Protein AF-A0A6G3WXJ8-F1 (afdb_monomer_lite)

Sequence (136 aa):
KAQELMARHSIDEALLAARTHSRETPGACRIGVEPPYESARAILLDAVASANRCRAVWNDDLGFTTVVGFEPDLEAVELLFTSLLVQGTAAMTRAEAGQRAGGRKRTKTFRQAFWMGYAQRLGRRLADGAERATAA

Structure (mmCIF, N/CA/C/O backbone):
data_AF-A0A6G3WXJ8-F1
#
_entry.id   AF-A0A6G3WXJ8-F1
#
loop_
_atom_site.group_PDB
_atom_site.id
_atom_site.type_symbol
_atom_site.label_atom_id
_atom_site.label_alt_id
_atom_site.label_comp_id
_atom_site.label_asym_id
_atom_site.label_entity_id
_atom_site.label_seq_id
_atom_site.pdbx_PDB_ins_code
_atom_site.Cartn_x
_atom_site.Cartn_y
_atom_site.Cartn_z
_atom_site.occupancy
_atom_site.B_iso_or_equiv
_atom_site.auth_seq_id
_atom_site.auth_comp_id
_atom_site.auth_asym_id
_atom_site.auth_atom_id
_atom_site.pdbx_PDB_model_num
ATOM 1 N N . LYS A 1 1 ? 11.560 -3.674 10.674 1.00 55.25 1 LYS A N 1
ATOM 2 C CA . LYS A 1 1 ? 11.824 -2.805 11.840 1.00 55.25 1 LYS A CA 1
ATOM 3 C C . LYS A 1 1 ? 10.676 -1.826 12.081 1.00 55.25 1 LYS A C 1
ATOM 5 O O . LYS A 1 1 ? 9.999 -2.036 13.063 1.00 55.25 1 LYS A O 1
ATOM 10 N N . ALA A 1 2 ? 10.373 -0.861 11.197 1.00 64.06 2 ALA A N 1
ATOM 11 C CA . ALA A 1 2 ? 9.216 0.039 11.391 1.00 64.06 2 ALA A CA 1
ATOM 12 C C . ALA A 1 2 ? 7.880 -0.719 11.561 1.00 64.06 2 ALA A C 1
ATOM 14 O O . ALA A 1 2 ? 7.253 -0.579 12.596 1.00 64.06 2 ALA A O 1
ATOM 15 N N . GLN A 1 3 ? 7.534 -1.630 10.637 1.00 67.06 3 GLN A N 1
ATOM 16 C CA . GLN A 1 3 ? 6.330 -2.480 10.749 1.00 67.06 3 GLN A CA 1
ATOM 17 C C . GLN A 1 3 ? 6.232 -3.236 12.081 1.00 67.06 3 GLN A C 1
ATOM 19 O O . GLN A 1 3 ? 5.184 -3.311 12.698 1.00 67.06 3 GLN A O 1
ATOM 24 N N . GLU A 1 4 ? 7.344 -3.818 12.511 1.00 70.62 4 GLU A N 1
ATOM 25 C CA . GLU A 1 4 ? 7.430 -4.613 13.736 1.00 70.62 4 GLU A CA 1
ATOM 26 C C . GLU A 1 4 ? 7.252 -3.739 14.986 1.00 70.62 4 GLU A C 1
ATOM 28 O O . GLU A 1 4 ? 6.557 -4.126 15.918 1.00 70.62 4 GLU A O 1
ATOM 33 N N . LEU A 1 5 ? 7.834 -2.534 14.983 1.00 74.75 5 LEU A N 1
ATOM 34 C CA . LEU A 1 5 ? 7.663 -1.550 16.051 1.00 74.75 5 LEU A CA 1
ATOM 35 C C . LEU A 1 5 ? 6.219 -1.043 16.126 1.00 74.75 5 LEU A C 1
ATOM 37 O O . LEU A 1 5 ? 5.680 -0.920 17.218 1.00 74.75 5 LEU A O 1
ATOM 41 N N . MET A 1 6 ? 5.590 -0.790 14.979 1.00 72.81 6 MET A N 1
ATOM 42 C CA . MET A 1 6 ? 4.218 -0.277 14.897 1.00 72.81 6 MET A CA 1
ATOM 43 C C . MET A 1 6 ? 3.200 -1.337 15.311 1.00 72.81 6 MET A C 1
ATOM 45 O O . MET A 1 6 ? 2.300 -1.048 16.094 1.00 72.81 6 MET A O 1
ATOM 49 N N . ALA A 1 7 ? 3.409 -2.587 14.886 1.00 70.50 7 ALA A N 1
ATOM 50 C CA . ALA A 1 7 ? 2.610 -3.716 15.344 1.00 70.50 7 ALA A CA 1
ATOM 51 C C . ALA A 1 7 ? 2.685 -3.874 16.870 1.00 70.50 7 ALA A C 1
ATOM 53 O O . ALA A 1 7 ? 1.651 -4.035 17.511 1.00 70.50 7 ALA A O 1
ATOM 54 N N . ARG A 1 8 ? 3.886 -3.769 17.457 1.00 68.06 8 ARG A N 1
ATOM 55 C CA . ARG A 1 8 ? 4.076 -3.858 18.911 1.00 68.06 8 ARG A CA 1
ATOM 56 C C . ARG A 1 8 ? 3.420 -2.696 19.659 1.00 68.06 8 ARG A C 1
ATOM 58 O O . ARG A 1 8 ? 2.668 -2.946 20.590 1.00 68.06 8 ARG A O 1
ATOM 65 N N . HIS A 1 9 ? 3.640 -1.460 19.210 1.00 69.44 9 HIS A N 1
ATOM 66 C CA . HIS A 1 9 ? 3.035 -0.268 19.811 1.00 69.44 9 HIS A CA 1
ATOM 67 C C . HIS A 1 9 ? 1.507 -0.347 19.812 1.00 69.44 9 HIS A C 1
ATOM 69 O O . HIS A 1 9 ? 0.867 -0.091 20.823 1.00 69.44 9 HIS A O 1
ATOM 75 N N . SER A 1 10 ? 0.913 -0.768 18.696 1.00 70.31 10 SER A N 1
ATOM 76 C CA . SER A 1 10 ? -0.539 -0.870 18.616 1.00 70.31 10 SER A CA 1
ATOM 77 C C . SER A 1 10 ? -1.116 -2.009 19.479 1.00 70.31 10 SER A C 1
ATOM 79 O O . SER A 1 10 ? -2.205 -1.882 20.035 1.00 70.31 10 SER A O 1
ATOM 81 N N . ILE A 1 11 ? -0.377 -3.112 19.667 1.00 70.88 11 ILE A N 1
ATOM 82 C CA . ILE A 1 11 ? -0.756 -4.152 20.643 1.00 70.88 11 ILE A CA 1
ATOM 83 C C . ILE A 1 11 ? -0.708 -3.591 22.071 1.00 70.88 11 ILE A C 1
ATOM 85 O O . ILE A 1 11 ? -1.627 -3.845 22.851 1.00 70.88 11 ILE A O 1
ATOM 89 N N . ASP A 1 12 ? 0.329 -2.823 22.405 1.00 72.75 12 ASP A N 1
ATOM 90 C CA . ASP A 1 12 ? 0.473 -2.200 23.723 1.00 72.75 12 ASP A CA 1
ATOM 91 C C . ASP A 1 12 ? -0.687 -1.220 24.010 1.00 72.75 12 ASP A C 1
ATOM 93 O O . ASP A 1 12 ? -1.275 -1.277 25.093 1.00 72.75 12 ASP A O 1
ATOM 97 N N . GLU A 1 13 ? -1.093 -0.409 23.026 1.00 70.62 13 GLU A N 1
ATOM 98 C CA . GLU A 1 13 ? -2.272 0.474 23.108 1.00 70.62 13 GLU A CA 1
ATOM 99 C C . GLU A 1 13 ? -3.581 -0.315 23.288 1.00 70.62 13 GLU A C 1
ATOM 101 O O . GLU A 1 13 ? -4.374 -0.019 24.183 1.00 70.62 13 GLU A O 1
ATOM 106 N N . ALA A 1 14 ? -3.789 -1.393 22.523 1.00 64.25 14 ALA A N 1
ATOM 107 C CA . ALA A 1 14 ? -4.977 -2.241 22.670 1.00 64.25 14 ALA A CA 1
ATOM 108 C C . ALA A 1 14 ? -5.055 -2.908 24.059 1.00 64.25 14 ALA A C 1
ATOM 110 O O . ALA A 1 14 ? -6.133 -3.011 24.656 1.00 64.25 14 ALA A O 1
ATOM 111 N N . LEU A 1 15 ? -3.912 -3.336 24.608 1.00 71.12 15 LEU A N 1
ATOM 112 C CA . LEU A 1 15 ? -3.818 -3.875 25.968 1.00 71.12 15 LEU A CA 1
ATOM 113 C C . LEU A 1 15 ? -4.091 -2.805 27.033 1.00 71.12 15 LEU A C 1
ATOM 115 O O . LEU A 1 15 ? -4.642 -3.129 28.090 1.00 71.12 15 LEU A O 1
ATOM 119 N N . LEU A 1 16 ? -3.721 -1.550 26.777 1.00 72.00 16 LEU A N 1
ATOM 120 C CA . LEU A 1 16 ? -4.005 -0.422 27.659 1.00 72.00 16 LEU A CA 1
ATOM 121 C C . LEU A 1 16 ? -5.502 -0.072 27.645 1.00 72.00 16 LEU A C 1
ATOM 123 O O . LEU A 1 16 ? -6.110 0.016 28.716 1.00 72.00 16 LEU A O 1
ATOM 127 N N . ALA A 1 17 ? -6.114 0.024 26.462 1.00 65.50 17 ALA A N 1
ATOM 128 C CA . ALA A 1 17 ? -7.547 0.275 26.283 1.00 65.50 17 ALA A CA 1
ATOM 129 C C . ALA A 1 17 ? -8.419 -0.802 26.958 1.00 65.50 17 ALA A C 1
ATOM 131 O O . ALA A 1 17 ? -9.419 -0.493 27.615 1.00 65.50 17 ALA A O 1
ATOM 132 N N . ALA A 1 18 ? -7.996 -2.071 26.890 1.00 63.78 18 ALA A N 1
ATOM 133 C CA . ALA A 1 18 ? -8.667 -3.176 27.574 1.00 63.78 18 ALA A CA 1
ATOM 134 C C . ALA A 1 18 ? -8.649 -3.037 29.111 1.00 63.78 18 ALA A C 1
ATOM 136 O O . ALA A 1 18 ? -9.597 -3.455 29.778 1.00 63.78 18 ALA A O 1
ATOM 137 N N . ARG A 1 19 ? -7.604 -2.429 29.695 1.00 63.56 19 ARG A N 1
ATOM 138 C CA . ARG A 1 19 ? -7.520 -2.185 31.150 1.00 63.56 19 ARG A CA 1
ATOM 139 C C . ARG A 1 19 ? -8.372 -0.998 31.591 1.00 63.56 19 ARG A C 1
ATOM 141 O O . ARG A 1 19 ? -8.903 -1.020 32.699 1.00 63.56 19 ARG A O 1
ATOM 148 N N . THR A 1 20 ? -8.522 0.020 30.744 1.00 66.69 20 THR A N 1
ATOM 149 C CA . THR A 1 20 ? -9.242 1.259 31.081 1.00 66.69 20 THR A CA 1
ATOM 150 C C . THR A 1 20 ? -10.748 1.199 30.814 1.00 66.69 20 THR A C 1
ATOM 152 O O . THR A 1 20 ? -11.451 2.139 31.175 1.00 66.69 20 THR A O 1
ATOM 155 N N . HIS A 1 21 ? -11.270 0.107 30.234 1.00 55.34 21 HIS A N 1
ATOM 156 C CA . HIS A 1 21 ? -12.679 -0.017 29.813 1.00 55.34 21 HIS A CA 1
ATOM 157 C C . HIS A 1 21 ? -13.134 1.122 28.871 1.00 55.34 21 HIS A C 1
ATOM 159 O O . HIS A 1 21 ? -14.323 1.448 28.806 1.00 55.34 21 HIS A O 1
ATOM 165 N N . SER A 1 22 ? -12.203 1.725 28.123 1.00 59.81 22 SER A N 1
ATOM 166 C CA . SER A 1 22 ? -12.530 2.721 27.102 1.00 59.81 22 SER A CA 1
ATOM 167 C C . SER A 1 22 ? -13.235 2.033 25.929 1.00 59.81 22 SER A C 1
ATOM 169 O O . SER A 1 22 ? -12.685 1.124 25.307 1.00 59.81 22 SER A O 1
ATOM 171 N N . ARG A 1 23 ? -14.475 2.433 25.623 1.00 61.41 23 ARG A N 1
ATOM 172 C CA . ARG A 1 23 ? -15.170 2.014 24.395 1.00 61.41 23 ARG A CA 1
ATOM 173 C C . ARG A 1 23 ? -14.675 2.874 23.240 1.00 61.41 23 ARG A C 1
ATOM 175 O O . ARG A 1 23 ? -15.373 3.790 22.811 1.00 61.41 23 ARG A O 1
ATOM 182 N N . GLU A 1 24 ? -13.473 2.601 22.757 1.00 71.06 24 GLU A N 1
ATOM 183 C CA . GLU A 1 24 ? -13.014 3.228 21.523 1.00 71.06 24 GLU A CA 1
ATOM 184 C C . GLU A 1 24 ? -13.882 2.748 20.357 1.00 71.06 24 GLU A C 1
ATOM 186 O O . GLU A 1 24 ? -14.197 1.563 20.226 1.00 71.06 24 GLU A O 1
ATOM 191 N N . THR A 1 25 ? -14.320 3.690 19.528 1.00 84.06 25 THR A N 1
ATOM 192 C CA . THR A 1 25 ? -15.025 3.409 18.277 1.00 84.06 25 THR A CA 1
ATOM 193 C C . THR A 1 25 ? -14.060 3.597 17.114 1.00 84.06 25 THR A C 1
ATOM 195 O O . THR A 1 25 ? -13.323 4.582 17.121 1.00 84.06 25 THR A O 1
ATOM 198 N N . PRO A 1 26 ? -14.070 2.713 16.104 1.00 89.75 26 PRO A N 1
ATOM 199 C CA . PRO A 1 26 ? -13.201 2.862 14.945 1.00 89.75 26 PRO A CA 1
ATOM 200 C C . PRO A 1 26 ? -13.498 4.166 14.193 1.00 89.75 26 PRO A C 1
ATOM 202 O O . PRO A 1 26 ? -14.659 4.528 13.983 1.00 89.75 26 PRO A O 1
ATOM 205 N N . GLY A 1 27 ? -12.432 4.850 13.786 1.00 93.31 27 GLY A N 1
ATOM 206 C CA . GLY A 1 27 ? -12.459 6.025 12.927 1.00 93.31 27 GLY A CA 1
ATOM 207 C C . GLY A 1 27 ? -12.284 5.663 11.452 1.00 93.31 27 GLY A C 1
ATOM 208 O O . GLY A 1 27 ? -12.216 4.490 11.067 1.00 93.31 27 GLY A O 1
ATOM 209 N N . ALA A 1 28 ? -12.199 6.692 10.611 1.00 94.12 28 ALA A N 1
ATOM 210 C CA . ALA A 1 28 ? -11.867 6.535 9.203 1.00 94.12 28 ALA A CA 1
ATOM 211 C C . ALA A 1 28 ? -11.050 7.722 8.688 1.00 94.12 28 ALA A C 1
ATOM 213 O O . ALA A 1 28 ? -11.379 8.873 8.975 1.00 94.12 28 ALA A O 1
ATOM 214 N N . CYS A 1 29 ? -10.045 7.447 7.859 1.00 94.19 29 CYS A N 1
ATOM 215 C CA . CYS A 1 29 ? -9.292 8.465 7.132 1.00 94.19 29 CYS A CA 1
ATOM 216 C C . CYS A 1 29 ? -9.355 8.214 5.618 1.00 94.19 29 CYS A C 1
ATOM 218 O O . CYS A 1 29 ? -9.573 7.092 5.151 1.00 94.19 29 CYS A O 1
ATOM 220 N N . ARG A 1 30 ? -9.208 9.281 4.828 1.00 96.50 30 ARG A N 1
ATOM 221 C CA . ARG A 1 30 ? -9.114 9.196 3.366 1.00 96.50 30 ARG A CA 1
ATOM 222 C C . ARG A 1 30 ? -7.686 9.490 2.955 1.00 96.50 30 ARG A C 1
ATOM 224 O O . ARG A 1 30 ? -7.167 10.555 3.267 1.00 96.50 30 ARG A O 1
ATOM 231 N N . ILE A 1 31 ? -7.093 8.563 2.219 1.00 95.50 31 ILE A N 1
ATOM 232 C CA . ILE A 1 31 ? -5.729 8.677 1.717 1.00 95.50 31 ILE A CA 1
ATOM 233 C C . ILE A 1 31 ? -5.802 8.770 0.197 1.00 95.50 31 ILE A C 1
ATOM 235 O O . ILE A 1 31 ? -6.311 7.864 -0.468 1.00 95.50 31 ILE A O 1
ATOM 239 N N . GLY A 1 32 ? -5.307 9.880 -0.350 1.00 93.06 32 GLY A N 1
ATOM 240 C CA . GLY A 1 32 ? -5.228 10.080 -1.793 1.00 93.06 32 GLY A CA 1
ATOM 241 C C . GLY A 1 32 ? -4.291 9.063 -2.440 1.00 93.06 32 GLY A C 1
ATOM 242 O O . GLY A 1 32 ? -3.197 8.799 -1.937 1.00 93.06 32 GLY A O 1
ATOM 243 N N . VAL A 1 33 ? -4.708 8.498 -3.570 1.00 91.81 33 VAL A N 1
ATOM 244 C CA . VAL A 1 33 ? -3.861 7.625 -4.381 1.00 91.81 33 VAL A CA 1
ATOM 245 C C . VAL A 1 33 ? -3.748 8.248 -5.762 1.00 91.81 33 VAL A C 1
ATOM 247 O O . VAL A 1 33 ? -4.584 8.049 -6.635 1.00 91.81 33 VAL A O 1
ATOM 250 N N . GLU A 1 34 ? -2.702 9.048 -5.937 1.00 84.62 34 GLU A N 1
ATOM 251 C CA . GLU A 1 34 ? -2.569 9.882 -7.126 1.00 84.62 34 GLU A CA 1
ATOM 252 C C . GLU A 1 34 ? -2.153 9.084 -8.374 1.00 84.62 34 GLU A C 1
ATOM 254 O O . GLU A 1 34 ? -1.348 8.141 -8.264 1.00 84.62 34 GLU A O 1
ATOM 259 N N . PRO A 1 35 ? -2.595 9.509 -9.571 1.00 85.81 35 PRO A N 1
ATOM 260 C CA . PRO A 1 35 ? -2.039 9.038 -10.829 1.00 85.81 35 PRO A CA 1
ATOM 261 C C . PRO A 1 35 ? -0.560 9.434 -10.977 1.00 85.81 35 PRO A C 1
ATOM 263 O O . PRO A 1 35 ? -0.119 10.463 -10.464 1.00 85.81 35 PRO A O 1
ATOM 266 N N . PRO A 1 36 ? 0.234 8.682 -11.760 1.00 90.00 36 PRO A N 1
ATOM 267 C CA . PRO A 1 36 ? -0.100 7.410 -12.398 1.00 90.00 36 PRO A CA 1
ATOM 268 C C . PRO A 1 36 ? 0.034 6.205 -11.449 1.00 90.00 36 PRO A C 1
ATOM 270 O O . PRO A 1 36 ? 0.759 6.247 -10.454 1.00 90.00 36 PRO A O 1
ATOM 273 N N . TYR A 1 37 ? -0.550 5.078 -11.874 1.00 92.19 37 TYR A N 1
ATOM 274 C CA . TYR A 1 37 ? -0.477 3.761 -11.219 1.00 92.19 37 TYR A CA 1
ATOM 275 C C . TYR A 1 37 ? -1.325 3.640 -9.946 1.00 92.19 37 TYR A C 1
ATOM 277 O O . TYR A 1 37 ? -0.960 2.880 -9.042 1.00 92.19 37 TYR A O 1
ATOM 285 N N . GLU A 1 38 ? -2.461 4.343 -9.894 1.00 94.88 38 GLU A N 1
ATOM 286 C CA . GLU A 1 38 ? -3.337 4.328 -8.722 1.00 94.88 38 GLU A CA 1
ATOM 287 C C . GLU A 1 38 ? -3.747 2.916 -8.301 1.00 94.88 38 GLU A C 1
ATOM 289 O O . GLU A 1 38 ? -3.618 2.587 -7.129 1.00 94.88 38 GLU A O 1
ATOM 294 N N . SER A 1 39 ? -4.083 2.016 -9.233 1.00 94.19 39 SER A N 1
ATOM 295 C CA . SER A 1 39 ? -4.492 0.648 -8.875 1.00 94.19 39 SER A CA 1
ATOM 296 C C . SER A 1 39 ? -3.412 -0.109 -8.091 1.00 94.19 39 SER A C 1
ATOM 298 O O . SER A 1 39 ? -3.704 -0.780 -7.108 1.00 94.19 39 SER A O 1
ATOM 300 N N . ALA A 1 40 ? -2.140 0.011 -8.488 1.00 95.94 40 ALA A N 1
ATOM 301 C CA . ALA A 1 40 ? -1.047 -0.671 -7.795 1.00 95.94 40 ALA A CA 1
ATOM 302 C C . ALA A 1 40 ? -0.755 -0.044 -6.421 1.00 95.94 40 ALA A C 1
ATOM 304 O O . ALA A 1 40 ? -0.425 -0.753 -5.471 1.00 95.94 40 ALA A O 1
ATOM 305 N N . ARG A 1 41 ? -0.893 1.281 -6.306 1.00 96.56 41 ARG A N 1
ATOM 306 C CA . ARG A 1 41 ? -0.745 2.002 -5.037 1.00 96.56 41 ARG A CA 1
ATOM 307 C C . ARG A 1 41 ? -1.918 1.718 -4.086 1.00 96.56 41 ARG A C 1
ATOM 309 O O . ARG A 1 41 ? -1.681 1.538 -2.898 1.00 96.56 41 ARG A O 1
ATOM 316 N N . ALA A 1 42 ? -3.138 1.580 -4.600 1.00 96.75 42 ALA A N 1
ATOM 317 C CA . ALA A 1 42 ? -4.316 1.180 -3.836 1.00 96.75 42 ALA A CA 1
ATOM 318 C C . ALA A 1 42 ? -4.186 -0.259 -3.309 1.00 96.75 42 ALA A C 1
ATOM 320 O O . ALA A 1 42 ? -4.452 -0.493 -2.135 1.00 96.75 42 ALA A O 1
ATOM 321 N N . ILE A 1 43 ? -3.678 -1.196 -4.123 1.00 97.25 43 ILE A N 1
ATOM 322 C CA . ILE A 1 43 ? -3.352 -2.566 -3.676 1.00 97.25 43 ILE A CA 1
ATOM 323 C C . ILE A 1 43 ? -2.292 -2.548 -2.564 1.00 97.25 43 ILE A C 1
ATOM 325 O O . ILE A 1 43 ? -2.399 -3.289 -1.590 1.00 97.25 43 ILE A O 1
ATOM 329 N N . LEU A 1 44 ? -1.259 -1.706 -2.689 1.00 97.75 44 LEU A N 1
ATOM 330 C CA . LEU A 1 44 ? -0.260 -1.555 -1.630 1.00 97.75 44 LEU A CA 1
ATOM 331 C C . LEU A 1 44 ? -0.89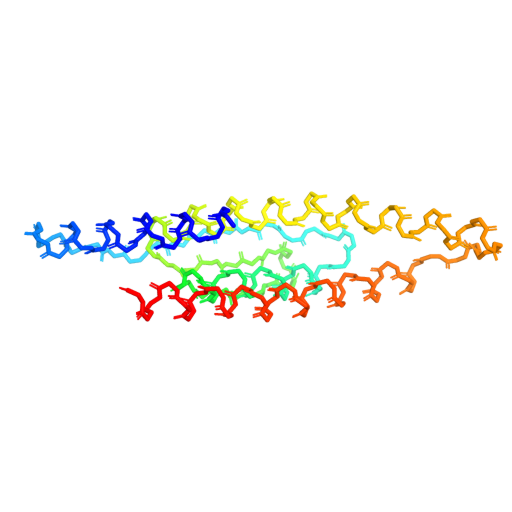3 -1.024 -0.335 1.00 97.75 44 LEU A C 1
ATOM 333 O O . LEU A 1 44 ? -0.591 -1.549 0.734 1.00 97.75 44 LEU A O 1
ATOM 337 N N . LEU A 1 45 ? -1.759 -0.012 -0.424 1.00 98.00 45 LEU A N 1
ATOM 338 C CA . LEU A 1 45 ? -2.451 0.545 0.736 1.00 98.00 45 LEU A CA 1
ATOM 339 C C . LEU A 1 45 ? -3.382 -0.479 1.395 1.00 98.00 45 LEU A C 1
ATOM 341 O O . LEU A 1 45 ? -3.378 -0.590 2.615 1.00 98.00 45 LEU A O 1
ATOM 345 N N . ASP A 1 46 ? -4.113 -1.275 0.613 1.00 97.69 46 ASP A N 1
ATOM 346 C CA . ASP A 1 46 ? -4.936 -2.369 1.139 1.00 97.69 46 ASP A CA 1
ATOM 347 C C . ASP A 1 46 ? -4.106 -3.407 1.905 1.00 97.69 46 ASP A C 1
ATOM 349 O O . ASP A 1 46 ? -4.465 -3.815 3.012 1.00 97.69 46 ASP A O 1
ATOM 353 N N . ALA A 1 47 ? -2.932 -3.762 1.378 1.00 97.56 47 ALA A N 1
ATOM 354 C CA . ALA A 1 47 ? -2.031 -4.680 2.060 1.00 97.56 47 ALA A CA 1
ATOM 355 C C . ALA A 1 47 ? -1.462 -4.094 3.367 1.00 97.56 47 ALA A C 1
ATOM 357 O O . ALA A 1 47 ? -1.344 -4.810 4.363 1.00 97.56 47 ALA A O 1
ATOM 358 N N . VAL A 1 48 ? -1.130 -2.796 3.386 1.00 97.88 48 VAL A N 1
ATOM 359 C CA . VAL A 1 48 ? -0.692 -2.087 4.603 1.00 97.88 48 VAL A CA 1
ATOM 360 C C . VAL A 1 48 ? -1.826 -2.021 5.625 1.00 97.88 48 VAL A C 1
ATOM 362 O O . VAL A 1 48 ? -1.597 -2.331 6.792 1.00 97.88 48 VAL A O 1
ATOM 365 N N . ALA A 1 49 ? -3.040 -1.670 5.196 1.00 97.75 49 ALA A N 1
ATOM 366 C CA . ALA A 1 49 ? -4.220 -1.612 6.051 1.00 97.75 49 ALA A CA 1
ATOM 367 C C . ALA A 1 49 ? -4.513 -2.975 6.683 1.00 97.75 49 ALA A C 1
ATOM 369 O O . ALA A 1 49 ? -4.594 -3.083 7.904 1.00 97.75 49 ALA A O 1
ATOM 370 N N . SER A 1 50 ? -4.567 -4.028 5.868 1.00 96.44 50 SER A N 1
ATOM 371 C CA . SER A 1 50 ? -4.823 -5.393 6.329 1.00 96.44 50 SER A CA 1
ATOM 372 C C . SER A 1 50 ? -3.777 -5.875 7.341 1.00 96.44 50 SER A C 1
ATOM 374 O O . SER A 1 50 ? -4.132 -6.470 8.358 1.00 96.44 50 SER A O 1
ATOM 376 N N . ALA A 1 51 ? -2.494 -5.570 7.115 1.00 95.94 51 ALA A N 1
ATOM 377 C CA . ALA A 1 51 ? -1.409 -5.933 8.030 1.00 95.94 51 ALA A CA 1
ATOM 378 C C . ALA A 1 51 ? -1.417 -5.149 9.356 1.00 95.94 51 ALA A C 1
ATOM 380 O O . ALA A 1 51 ? -0.740 -5.551 10.299 1.00 95.94 51 ALA A O 1
ATOM 381 N N . ASN A 1 52 ? -2.173 -4.051 9.432 1.00 94.88 52 ASN A N 1
ATOM 382 C CA . ASN A 1 52 ? -2.336 -3.222 10.625 1.00 94.88 52 ASN A CA 1
ATOM 383 C C . ASN A 1 52 ? -3.802 -3.217 11.101 1.00 94.88 52 ASN A C 1
ATOM 385 O O . ASN A 1 52 ? -4.271 -2.220 11.621 1.00 94.88 52 ASN A O 1
ATOM 389 N N . ARG A 1 53 ? -4.544 -4.322 10.899 1.00 93.94 53 ARG A N 1
ATOM 390 C CA . ARG A 1 53 ? -5.942 -4.527 11.357 1.00 93.94 53 ARG A CA 1
ATOM 391 C C . ARG A 1 53 ? -6.979 -3.507 10.861 1.00 93.94 53 ARG A C 1
ATOM 393 O O . ARG A 1 53 ? -8.121 -3.532 11.313 1.00 93.94 53 ARG A O 1
ATOM 400 N N . CYS A 1 54 ? -6.644 -2.700 9.866 1.00 97.00 54 CYS A N 1
ATOM 401 C CA . CYS A 1 54 ? -7.572 -1.801 9.193 1.00 97.00 54 CYS A CA 1
ATOM 402 C C . CYS A 1 54 ? -8.280 -2.492 8.014 1.00 97.00 54 CYS A C 1
ATOM 404 O O . CYS A 1 54 ? -7.965 -3.622 7.614 1.00 97.00 54 CYS A O 1
ATOM 406 N N . ARG A 1 55 ? -9.264 -1.801 7.434 1.00 97.69 55 ARG A N 1
ATOM 407 C CA . ARG A 1 55 ? -9.875 -2.139 6.139 1.00 97.69 55 ARG A CA 1
ATOM 408 C C . ARG A 1 55 ? -9.772 -0.954 5.199 1.00 97.69 55 ARG A C 1
ATOM 410 O O . ARG A 1 55 ? -10.087 0.162 5.594 1.00 97.69 55 ARG A O 1
ATOM 417 N N . ALA A 1 56 ? -9.351 -1.210 3.969 1.00 97.56 56 ALA A N 1
ATOM 418 C CA . ALA A 1 56 ? -9.219 -0.208 2.926 1.00 97.56 56 ALA A CA 1
ATOM 419 C C . ALA A 1 56 ? -10.266 -0.443 1.834 1.00 97.56 56 ALA A C 1
ATOM 421 O O . ALA A 1 56 ? -10.487 -1.571 1.403 1.00 97.56 56 ALA A O 1
ATOM 422 N N . VAL A 1 57 ? -10.895 0.630 1.362 1.00 96.88 57 VAL A N 1
ATOM 423 C CA . VAL A 1 57 ? -11.819 0.599 0.225 1.00 96.88 57 VAL A CA 1
ATOM 424 C C . VAL A 1 57 ? -11.368 1.640 -0.787 1.00 96.88 57 VAL A C 1
ATOM 426 O O . VAL A 1 57 ? -11.361 2.836 -0.489 1.00 96.88 57 VAL A O 1
ATOM 429 N N . TRP A 1 58 ? -10.971 1.178 -1.973 1.00 95.25 58 TRP A N 1
ATOM 430 C CA . TRP A 1 58 ? -10.558 2.042 -3.076 1.00 95.25 58 TRP A CA 1
ATOM 431 C C . TRP A 1 58 ? -11.777 2.657 -3.766 1.00 95.25 58 TRP A C 1
ATOM 433 O O . TRP A 1 58 ? -12.676 1.931 -4.192 1.00 95.25 58 TRP A O 1
ATOM 443 N N . ASN A 1 59 ? -11.792 3.983 -3.888 1.00 92.38 59 ASN A N 1
ATOM 444 C CA . ASN A 1 59 ? -12.747 4.711 -4.709 1.00 92.38 59 ASN A CA 1
ATOM 445 C C . ASN A 1 59 ? -12.002 5.322 -5.903 1.00 92.38 59 ASN A C 1
ATOM 447 O O . ASN A 1 59 ? -11.387 6.381 -5.785 1.00 92.38 59 ASN A O 1
ATOM 451 N N . ASP A 1 60 ? -12.057 4.606 -7.026 1.00 88.88 60 ASP A N 1
ATOM 452 C CA . ASP A 1 60 ? -11.458 4.973 -8.315 1.00 88.88 60 ASP A CA 1
ATOM 453 C C . ASP A 1 60 ? -11.903 6.365 -8.774 1.00 88.88 60 ASP A C 1
ATOM 455 O O . ASP A 1 60 ? -11.075 7.267 -8.908 1.00 88.88 60 ASP A O 1
ATOM 459 N N . ASP A 1 61 ? -13.218 6.566 -8.879 1.00 88.88 61 ASP A N 1
ATOM 460 C CA . ASP A 1 61 ? -13.819 7.793 -9.410 1.00 88.88 61 ASP A CA 1
ATOM 461 C C . ASP A 1 61 ? -13.411 9.053 -8.632 1.00 88.88 61 ASP A C 1
ATOM 463 O O . ASP A 1 61 ? -13.408 10.158 -9.177 1.00 88.88 61 ASP A O 1
ATOM 467 N N . LEU A 1 62 ? -13.079 8.898 -7.346 1.00 87.94 62 LEU A N 1
ATOM 468 C CA . LEU A 1 62 ? -12.695 9.995 -6.459 1.00 87.94 62 LEU A CA 1
ATOM 469 C C . LEU A 1 62 ? -11.190 10.054 -6.150 1.00 87.94 62 LEU A C 1
ATOM 471 O O . LEU A 1 62 ? -10.752 10.982 -5.467 1.00 87.94 62 LEU A O 1
ATOM 475 N N . GLY A 1 63 ? -10.392 9.097 -6.628 1.00 90.06 63 GLY A N 1
ATOM 476 C CA . GLY A 1 63 ? -8.934 9.106 -6.481 1.00 90.06 63 GLY A CA 1
ATOM 477 C C . GLY A 1 63 ? -8.416 8.906 -5.049 1.00 90.06 63 GLY A C 1
ATOM 478 O O . GLY A 1 63 ? -7.290 9.311 -4.741 1.00 90.06 63 GLY A O 1
ATOM 479 N N . PHE A 1 64 ? -9.202 8.302 -4.150 1.00 94.62 64 PHE A N 1
ATOM 480 C CA . PHE A 1 64 ? -8.770 8.029 -2.773 1.00 94.62 64 PHE A CA 1
ATOM 481 C C . PHE A 1 64 ? -9.206 6.655 -2.259 1.00 94.62 64 PHE A C 1
ATOM 483 O O . PHE A 1 64 ? -10.237 6.100 -2.636 1.00 94.62 64 PHE A O 1
ATOM 490 N N . THR A 1 65 ? -8.433 6.130 -1.314 1.00 97.12 65 THR A N 1
ATOM 491 C CA . THR A 1 65 ? -8.819 4.982 -0.495 1.00 97.12 65 THR A CA 1
ATOM 492 C C . THR A 1 65 ? -9.363 5.484 0.833 1.00 97.12 65 THR A C 1
ATOM 494 O O . THR A 1 65 ? -8.738 6.313 1.492 1.00 97.12 65 THR A O 1
ATOM 497 N N . THR A 1 66 ? -10.514 4.967 1.254 1.00 97.56 66 THR A N 1
ATOM 498 C CA . THR A 1 66 ? -10.984 5.134 2.637 1.00 97.56 66 THR A CA 1
ATOM 499 C C . THR A 1 66 ? -10.440 3.993 3.481 1.00 97.56 66 THR A C 1
ATOM 501 O O . THR A 1 66 ? -10.651 2.831 3.136 1.00 97.56 66 THR A O 1
ATOM 504 N N . VAL A 1 67 ? -9.746 4.320 4.567 1.00 98.19 67 VAL A N 1
ATOM 505 C CA . VAL A 1 67 ? -9.223 3.357 5.537 1.00 98.19 67 VAL A CA 1
ATOM 506 C C . VAL A 1 67 ? -10.026 3.482 6.823 1.00 98.19 67 VAL A C 1
ATOM 508 O O . VAL A 1 67 ? -10.223 4.586 7.319 1.00 98.19 67 VAL A O 1
ATOM 511 N N . VAL A 1 68 ? -10.497 2.355 7.344 1.00 97.38 68 VAL A N 1
ATOM 512 C CA . VAL A 1 68 ? -11.292 2.259 8.574 1.00 97.38 68 VAL A CA 1
ATOM 513 C C . VAL A 1 68 ? -10.541 1.391 9.579 1.00 97.38 68 VAL A C 1
ATOM 515 O O . VAL A 1 68 ? -10.079 0.303 9.222 1.00 97.38 68 VAL A O 1
ATOM 518 N N . GLY A 1 69 ? -10.431 1.859 10.821 1.00 95.50 69 GLY A N 1
ATOM 519 C CA . GLY A 1 69 ? -9.668 1.204 11.885 1.00 95.50 69 GLY A CA 1
ATOM 520 C C . GLY A 1 69 ? -9.680 1.998 13.190 1.00 95.50 69 GLY A C 1
ATOM 521 O O . GLY A 1 69 ? -10.351 3.022 13.289 1.00 95.50 69 GLY A O 1
ATOM 522 N N . PHE A 1 70 ? -8.958 1.518 14.198 1.00 93.19 70 PHE A N 1
ATOM 523 C CA . PHE A 1 70 ? -8.721 2.277 15.430 1.00 93.19 70 PHE A CA 1
ATOM 524 C C . PHE A 1 70 ? -7.606 3.299 15.217 1.00 93.19 70 PHE A C 1
ATOM 526 O O . PHE A 1 70 ? -6.733 3.078 14.381 1.00 93.19 70 PHE A O 1
ATOM 533 N N . GLU A 1 71 ? -7.623 4.401 15.966 1.00 91.75 71 GLU A N 1
ATOM 534 C CA . GLU A 1 71 ? -6.714 5.535 15.741 1.00 91.75 71 GLU A CA 1
ATOM 535 C C . GLU A 1 71 ? -5.226 5.133 15.664 1.00 91.75 71 GLU A C 1
ATOM 537 O O . GLU A 1 71 ? -4.585 5.476 14.668 1.00 91.75 71 GLU A O 1
ATOM 542 N N . PRO A 1 72 ? -4.682 4.297 16.578 1.00 90.69 72 PRO A N 1
ATOM 543 C CA . PRO A 1 72 ? -3.276 3.885 16.495 1.00 90.69 72 PRO A CA 1
ATOM 544 C C . PRO A 1 72 ? -2.953 3.088 15.223 1.00 90.69 72 PRO A C 1
ATOM 546 O O . PRO A 1 72 ? -1.847 3.163 14.683 1.00 90.69 72 PRO A O 1
ATOM 549 N N . ASP A 1 73 ? -3.923 2.317 14.728 1.00 93.62 73 ASP A N 1
ATOM 550 C CA . ASP A 1 73 ? -3.792 1.534 13.502 1.00 93.62 73 ASP A CA 1
ATOM 551 C C . ASP A 1 73 ? -3.918 2.419 12.249 1.00 93.62 73 ASP A C 1
ATOM 553 O O . ASP A 1 73 ? -3.233 2.181 11.252 1.00 93.62 73 ASP A O 1
ATOM 557 N N . LEU A 1 74 ? -4.742 3.470 12.290 1.00 95.25 74 LEU A N 1
ATOM 558 C CA . LEU A 1 74 ? -4.876 4.443 11.202 1.00 95.25 74 LEU A CA 1
ATOM 559 C C . LEU A 1 74 ? -3.597 5.268 11.022 1.00 95.25 74 LEU A C 1
ATOM 561 O O . LEU A 1 74 ? -3.083 5.343 9.901 1.00 95.25 74 LEU A O 1
ATOM 565 N N . GLU A 1 75 ? -3.040 5.800 12.113 1.00 94.25 75 GLU A N 1
ATOM 566 C CA . GLU A 1 75 ? -1.745 6.497 12.101 1.00 94.25 75 GLU A CA 1
ATOM 567 C C . GLU A 1 75 ? -0.642 5.583 11.559 1.00 94.25 75 GLU A C 1
ATOM 569 O O . GLU A 1 75 ? 0.200 5.986 10.744 1.00 94.25 75 GLU A O 1
ATOM 574 N N . ALA A 1 76 ? -0.678 4.311 11.969 1.00 94.81 76 ALA A N 1
ATOM 575 C CA . ALA A 1 76 ? 0.283 3.333 11.513 1.00 94.81 76 ALA A CA 1
ATOM 576 C C . ALA A 1 76 ? 0.206 3.111 9.995 1.00 94.81 76 ALA A C 1
ATOM 578 O O . ALA A 1 76 ? 1.232 3.099 9.302 1.00 94.81 76 ALA A O 1
ATOM 579 N N . VAL A 1 77 ? -1.007 2.966 9.463 1.00 96.69 77 VAL A N 1
ATOM 580 C CA . VAL A 1 77 ? -1.243 2.788 8.028 1.00 96.69 77 VAL A CA 1
ATOM 581 C C . VAL A 1 77 ? -0.747 3.985 7.223 1.00 96.69 77 VAL A C 1
ATOM 583 O O . VAL A 1 77 ? -0.032 3.783 6.238 1.00 96.69 77 VAL A O 1
ATOM 586 N N . GLU A 1 78 ? -1.078 5.210 7.633 1.00 95.31 78 GLU A N 1
ATOM 587 C CA . GLU A 1 78 ? -0.682 6.426 6.915 1.00 95.31 78 GLU A CA 1
ATOM 588 C C . GLU A 1 78 ? 0.844 6.576 6.849 1.00 95.31 78 GLU A C 1
ATOM 590 O O . GLU A 1 78 ? 1.421 6.771 5.766 1.00 95.31 78 GLU A O 1
ATOM 595 N N . LEU A 1 79 ? 1.513 6.408 7.993 1.00 96.06 79 LEU A N 1
ATOM 596 C CA . LEU A 1 79 ? 2.964 6.522 8.085 1.00 96.0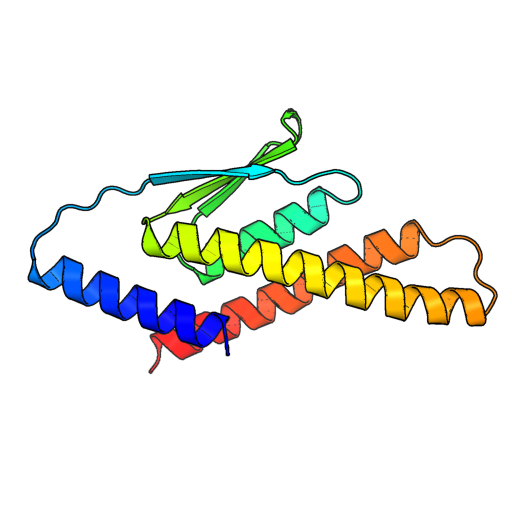6 79 LEU A CA 1
ATOM 597 C C . LEU A 1 79 ? 3.668 5.459 7.226 1.00 96.06 79 LEU A C 1
ATOM 599 O O . LEU A 1 79 ? 4.588 5.773 6.459 1.00 96.06 79 LEU A O 1
ATOM 603 N N . LEU A 1 80 ? 3.239 4.197 7.328 1.00 96.31 80 LEU A N 1
ATOM 604 C CA . LEU A 1 80 ? 3.836 3.098 6.565 1.00 96.31 80 LEU A CA 1
ATOM 605 C C . LEU A 1 80 ? 3.604 3.257 5.073 1.00 96.31 80 LEU A C 1
ATOM 607 O O . LEU A 1 80 ? 4.549 3.105 4.297 1.00 96.31 80 LEU A O 1
ATOM 611 N N . PHE A 1 81 ? 2.377 3.569 4.662 1.00 97.25 81 PHE A N 1
ATOM 612 C CA . PHE A 1 81 ? 2.049 3.730 3.253 1.00 97.25 81 PHE A CA 1
ATOM 613 C C . PHE A 1 81 ? 2.889 4.840 2.616 1.00 97.25 81 PHE A C 1
ATOM 615 O O . PHE A 1 81 ? 3.549 4.603 1.600 1.0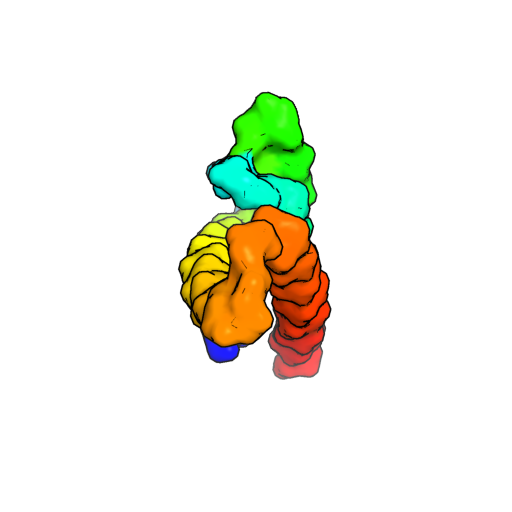0 97.25 81 PHE A O 1
ATOM 622 N N . THR A 1 82 ? 2.970 6.002 3.267 1.00 96.00 82 THR A N 1
ATOM 623 C CA . THR A 1 82 ? 3.788 7.131 2.806 1.00 96.00 82 THR A CA 1
ATOM 624 C C . THR A 1 82 ? 5.263 6.742 2.690 1.00 96.00 82 THR A C 1
ATOM 626 O O . THR A 1 82 ? 5.895 6.963 1.652 1.00 96.00 82 THR A O 1
ATOM 629 N N . SER A 1 83 ? 5.814 6.075 3.711 1.00 97.06 83 SER A N 1
ATOM 630 C CA . SER A 1 83 ? 7.203 5.601 3.689 1.00 97.06 83 SER A CA 1
ATOM 631 C C . SER A 1 83 ? 7.463 4.622 2.536 1.00 97.06 83 SER A C 1
ATOM 633 O O . SER A 1 83 ? 8.467 4.728 1.823 1.00 97.06 83 SER A O 1
ATOM 635 N N . LEU A 1 84 ? 6.542 3.684 2.303 1.00 97.00 84 LEU A N 1
ATOM 636 C CA . LEU A 1 84 ? 6.665 2.683 1.246 1.00 97.00 84 LEU A CA 1
ATOM 637 C C . LEU A 1 84 ? 6.513 3.281 -0.155 1.00 97.00 84 LEU A C 1
ATOM 639 O O . LEU A 1 84 ? 7.161 2.778 -1.076 1.00 97.00 84 LEU A O 1
ATOM 643 N N . LEU A 1 85 ? 5.731 4.350 -0.333 1.00 96.25 85 LEU A N 1
ATOM 644 C CA . LEU A 1 85 ? 5.660 5.089 -1.597 1.00 96.25 85 LEU A CA 1
ATOM 645 C C . LEU A 1 85 ? 6.982 5.794 -1.923 1.00 96.25 85 LEU A C 1
ATOM 647 O O . LEU A 1 85 ? 7.451 5.715 -3.065 1.00 96.25 85 LEU A O 1
ATOM 651 N N . VAL A 1 86 ? 7.618 6.425 -0.931 1.00 96.94 86 VAL A N 1
ATOM 652 C CA . VAL A 1 86 ? 8.941 7.054 -1.097 1.00 96.94 86 VAL A CA 1
ATOM 653 C C . VAL A 1 86 ? 9.979 6.003 -1.498 1.00 96.94 86 VAL A C 1
ATOM 655 O O . VAL A 1 86 ? 10.677 6.156 -2.505 1.00 96.94 86 VAL A O 1
ATOM 658 N N . GLN A 1 87 ? 10.032 4.888 -0.767 1.00 97.62 87 GLN A N 1
ATOM 659 C CA . GLN A 1 87 ? 10.960 3.788 -1.046 1.00 97.62 87 GLN A CA 1
ATOM 660 C C . GLN A 1 87 ? 10.700 3.142 -2.414 1.00 97.62 87 GLN A C 1
ATOM 662 O O . GLN A 1 87 ? 11.642 2.896 -3.171 1.00 97.62 87 GLN A O 1
ATOM 667 N N . GLY A 1 88 ? 9.431 2.905 -2.757 1.00 97.12 88 GLY A N 1
ATOM 668 C CA . GLY A 1 88 ? 9.027 2.322 -4.034 1.00 97.12 88 GLY A CA 1
ATOM 669 C C . GLY A 1 88 ? 9.413 3.213 -5.209 1.00 97.12 88 GLY A C 1
ATOM 670 O O . GLY A 1 88 ? 9.986 2.731 -6.185 1.00 97.12 88 GLY A O 1
ATOM 671 N N . THR A 1 89 ? 9.212 4.527 -5.082 1.00 96.31 89 THR A N 1
ATOM 672 C CA . THR A 1 89 ? 9.607 5.508 -6.103 1.00 96.31 89 THR A CA 1
ATOM 673 C C . THR A 1 89 ? 11.123 5.534 -6.303 1.00 96.31 89 THR A C 1
ATOM 675 O O . THR A 1 89 ? 11.599 5.516 -7.444 1.00 96.31 89 THR A O 1
ATOM 678 N N . ALA A 1 90 ? 11.898 5.506 -5.214 1.00 97.31 90 ALA A N 1
ATOM 679 C CA . ALA A 1 90 ? 13.358 5.465 -5.280 1.00 97.31 90 ALA A CA 1
ATOM 680 C C . ALA A 1 90 ? 13.867 4.164 -5.933 1.00 97.31 90 ALA A C 1
ATOM 682 O O . ALA A 1 90 ? 14.707 4.198 -6.837 1.00 97.31 90 ALA A O 1
ATOM 683 N N . ALA A 1 91 ? 13.317 3.016 -5.527 1.00 97.19 91 ALA A N 1
ATOM 684 C CA . ALA A 1 91 ? 13.673 1.709 -6.073 1.00 97.19 91 ALA A CA 1
ATOM 685 C C . ALA A 1 91 ? 13.301 1.581 -7.562 1.00 97.19 91 ALA A C 1
ATOM 687 O O . ALA A 1 91 ? 14.116 1.105 -8.358 1.00 97.19 91 ALA A O 1
ATOM 688 N N . MET A 1 92 ? 12.118 2.068 -7.952 1.00 96.44 92 MET A N 1
ATOM 689 C CA . MET A 1 92 ? 11.673 2.123 -9.346 1.00 96.44 92 MET A CA 1
ATOM 690 C C . MET A 1 92 ? 12.642 2.945 -10.191 1.00 96.44 92 MET A C 1
ATOM 692 O O . MET A 1 92 ? 13.103 2.474 -11.227 1.00 96.44 92 MET A O 1
ATOM 696 N N . THR A 1 93 ? 12.974 4.155 -9.733 1.00 95.19 93 THR A N 1
ATOM 697 C CA . THR A 1 93 ? 13.852 5.088 -10.454 1.00 95.19 93 THR A CA 1
ATOM 698 C C . THR A 1 93 ? 15.240 4.487 -10.659 1.00 95.19 93 THR A C 1
ATOM 700 O O . THR A 1 93 ? 15.781 4.530 -11.766 1.00 95.19 93 THR A O 1
ATOM 703 N N . ARG A 1 94 ? 15.792 3.846 -9.620 1.00 94.94 94 ARG A N 1
ATOM 704 C CA . ARG A 1 94 ? 17.076 3.139 -9.704 1.00 94.94 94 ARG A CA 1
ATOM 705 C C . ARG A 1 94 ? 17.031 1.993 -10.717 1.00 94.94 94 ARG A C 1
ATOM 707 O O . ARG A 1 94 ? 17.945 1.857 -11.526 1.00 94.94 94 ARG A O 1
ATOM 714 N N . ALA A 1 95 ? 15.977 1.180 -10.694 1.00 92.94 95 ALA A N 1
ATOM 715 C CA . ALA A 1 95 ? 15.831 0.062 -11.622 1.00 92.94 95 ALA A CA 1
ATOM 716 C C . ALA A 1 95 ? 15.596 0.539 -13.072 1.00 92.94 95 ALA A C 1
ATOM 718 O O . ALA A 1 95 ? 16.128 -0.043 -14.019 1.00 92.94 95 ALA A O 1
ATOM 719 N N . GLU A 1 96 ? 14.862 1.639 -13.251 1.00 92.88 96 GLU A N 1
ATOM 720 C CA . GLU A 1 96 ? 14.621 2.267 -14.552 1.00 92.88 96 GLU A CA 1
ATOM 721 C C . GLU A 1 96 ? 15.913 2.830 -15.168 1.00 92.88 96 GLU A C 1
ATOM 723 O O . GLU A 1 96 ? 16.102 2.745 -16.382 1.00 92.88 96 GLU A O 1
ATOM 728 N N . ALA A 1 97 ? 16.830 3.365 -14.353 1.00 90.81 97 ALA A N 1
ATOM 729 C CA . ALA A 1 97 ? 18.137 3.823 -14.825 1.00 90.81 97 ALA A CA 1
ATOM 730 C C . ALA A 1 97 ? 18.943 2.686 -15.484 1.00 90.81 97 ALA A C 1
ATOM 732 O O . ALA A 1 97 ? 19.515 2.884 -16.556 1.00 90.81 97 ALA A O 1
ATOM 733 N N . GLY A 1 98 ? 18.903 1.475 -14.915 1.00 87.94 98 GLY A N 1
ATOM 734 C CA . GLY A 1 98 ? 19.514 0.286 -15.523 1.00 87.94 98 GLY A CA 1
ATOM 735 C C . GLY A 1 98 ? 18.879 -0.099 -16.866 1.00 87.94 98 GLY A C 1
ATOM 736 O O . GLY A 1 98 ? 19.589 -0.409 -17.820 1.00 87.94 98 GLY A O 1
ATOM 737 N N . GLN A 1 99 ? 17.549 -0.001 -16.984 1.00 84.94 99 GLN A N 1
ATOM 738 C CA . GLN A 1 99 ? 16.838 -0.248 -18.250 1.00 84.94 99 GLN A CA 1
ATOM 739 C C . GLN A 1 99 ? 17.228 0.755 -19.344 1.00 84.94 99 GLN A C 1
ATOM 741 O O . GLN A 1 99 ? 17.389 0.378 -20.507 1.00 84.94 99 GLN A O 1
ATOM 746 N N . ARG A 1 100 ? 17.410 2.030 -18.975 1.00 86.19 100 ARG A N 1
ATOM 747 C CA . ARG A 1 100 ? 17.873 3.070 -19.904 1.00 86.19 100 ARG A CA 1
ATOM 748 C C . ARG A 1 100 ? 19.309 2.838 -20.358 1.00 86.19 100 ARG A C 1
ATOM 750 O O . ARG A 1 100 ? 19.573 2.950 -21.551 1.00 86.19 100 ARG A O 1
ATOM 757 N N . ALA A 1 101 ? 20.205 2.481 -19.436 1.00 86.81 101 ALA A N 1
ATOM 758 C CA . ALA A 1 101 ? 21.591 2.147 -19.765 1.00 86.81 101 ALA A CA 1
ATOM 759 C C . ALA A 1 101 ? 21.678 0.960 -20.746 1.00 86.81 101 ALA A C 1
ATOM 761 O O . ALA A 1 101 ? 22.512 0.966 -21.643 1.00 86.81 101 ALA A O 1
ATOM 762 N N . GLY A 1 102 ? 20.754 -0.002 -20.646 1.00 83.44 102 GLY A N 1
ATOM 763 C CA . GLY A 1 102 ? 20.589 -1.105 -21.603 1.00 83.44 102 GLY A CA 1
ATOM 764 C C . GLY A 1 102 ? 19.886 -0.742 -22.922 1.00 83.44 102 GLY A C 1
ATOM 765 O O . GLY A 1 102 ? 19.471 -1.637 -23.654 1.00 83.44 102 GLY A O 1
ATOM 766 N N . GLY A 1 103 ? 19.691 0.547 -23.226 1.00 85.12 103 GLY A N 1
ATOM 767 C CA . GLY A 1 103 ? 19.147 1.028 -24.502 1.00 85.12 103 GLY A CA 1
ATOM 768 C C . GLY A 1 103 ? 17.617 1.093 -24.593 1.00 85.12 103 GLY A C 1
ATOM 769 O O . GLY A 1 103 ? 17.078 1.444 -25.649 1.00 85.12 103 GLY A O 1
ATOM 770 N N . ARG A 1 104 ? 16.874 0.795 -23.516 1.00 82.00 104 ARG A N 1
ATOM 771 C CA . ARG A 1 104 ? 15.403 0.799 -23.557 1.00 82.00 104 ARG A CA 1
ATOM 772 C C . ARG A 1 104 ? 14.835 2.204 -23.349 1.00 82.00 104 ARG A C 1
ATOM 774 O O . ARG A 1 104 ? 14.974 2.800 -22.286 1.00 82.00 104 ARG A O 1
ATOM 781 N N . LYS A 1 105 ? 14.140 2.724 -24.370 1.00 76.56 105 LYS A N 1
ATOM 782 C CA . LYS A 1 105 ? 13.600 4.102 -24.383 1.00 76.56 105 LYS A CA 1
ATOM 783 C C . LYS A 1 105 ? 12.174 4.244 -23.820 1.00 76.56 105 LYS A C 1
ATOM 785 O O . LYS A 1 105 ? 11.816 5.318 -23.348 1.00 76.56 105 LYS A O 1
ATOM 790 N N . ARG A 1 106 ? 11.347 3.185 -23.842 1.00 76.75 106 ARG A N 1
ATOM 791 C CA . ARG A 1 106 ? 9.963 3.191 -23.309 1.00 76.75 106 ARG A CA 1
ATOM 792 C C . ARG A 1 106 ? 9.903 2.541 -21.927 1.00 76.75 106 ARG A C 1
ATOM 794 O O . ARG A 1 106 ? 10.171 1.350 -21.812 1.00 76.75 106 ARG A O 1
ATOM 801 N N . THR A 1 107 ? 9.475 3.291 -20.909 1.00 85.25 107 THR A N 1
ATOM 802 C CA . THR A 1 107 ? 9.504 2.831 -19.505 1.00 85.25 107 THR A CA 1
ATOM 803 C C . THR A 1 107 ? 8.145 2.806 -18.800 1.00 85.25 107 THR A C 1
ATOM 805 O O . THR A 1 107 ? 8.062 2.338 -17.671 1.00 85.25 107 THR A O 1
ATOM 808 N N . LYS A 1 108 ? 7.048 3.220 -19.456 1.00 90.31 108 LYS A N 1
ATOM 809 C CA . LYS A 1 108 ? 5.693 3.180 -18.863 1.00 90.31 108 LYS A CA 1
ATOM 810 C C . LYS A 1 108 ? 5.294 1.768 -18.417 1.00 90.31 108 LYS A C 1
ATOM 812 O O . LYS A 1 108 ? 4.967 1.571 -17.254 1.00 90.31 108 LYS A O 1
ATOM 817 N N . THR A 1 109 ? 5.379 0.787 -19.318 1.00 90.62 109 THR A N 1
ATOM 818 C CA . THR A 1 109 ? 5.052 -0.618 -19.019 1.00 90.62 109 THR A CA 1
ATOM 819 C C . THR A 1 109 ? 5.956 -1.187 -17.926 1.00 90.62 109 THR A C 1
ATOM 821 O O . THR A 1 109 ? 5.479 -1.903 -17.053 1.00 90.62 109 THR A O 1
ATOM 824 N N . PHE A 1 110 ? 7.241 -0.812 -17.923 1.00 92.69 110 PHE A N 1
ATOM 825 C CA . PHE A 1 110 ? 8.173 -1.184 -16.858 1.00 92.69 110 PHE A CA 1
ATOM 826 C C . PHE A 1 110 ? 7.730 -0.630 -15.500 1.00 92.69 110 PHE A C 1
ATOM 828 O O . PHE A 1 110 ? 7.640 -1.388 -14.543 1.00 92.69 110 PHE A O 1
ATOM 835 N N . ARG A 1 111 ? 7.407 0.666 -15.413 1.00 95.25 111 ARG A N 1
ATOM 836 C CA . ARG A 1 111 ? 6.968 1.304 -14.164 1.00 95.25 111 ARG A CA 1
ATOM 837 C C . ARG A 1 111 ? 5.656 0.723 -13.642 1.00 95.25 111 ARG A C 1
ATOM 839 O O . ARG A 1 111 ? 5.534 0.485 -12.446 1.00 95.25 111 ARG A O 1
ATOM 846 N N . GLN A 1 112 ? 4.710 0.436 -14.535 1.00 95.12 112 GLN A N 1
ATOM 847 C CA . GLN A 1 112 ? 3.457 -0.225 -14.172 1.00 95.12 112 GLN A CA 1
ATOM 848 C C . GLN A 1 112 ? 3.704 -1.629 -13.600 1.00 95.12 112 GLN A C 1
ATOM 850 O O . GLN A 1 112 ? 3.203 -1.952 -12.525 1.00 95.12 112 GLN A O 1
ATOM 855 N N . ALA A 1 113 ? 4.520 -2.443 -14.278 1.00 95.12 113 ALA A N 1
ATOM 856 C CA . ALA A 1 113 ? 4.886 -3.775 -13.797 1.00 95.12 113 ALA A CA 1
ATOM 857 C C . ALA A 1 113 ? 5.684 -3.718 -12.483 1.00 95.12 113 ALA A C 1
ATOM 859 O O . ALA A 1 113 ? 5.460 -4.534 -11.591 1.00 95.12 113 ALA A O 1
ATOM 860 N N . PHE A 1 114 ? 6.575 -2.730 -12.341 1.00 96.81 114 PHE A N 1
ATOM 861 C CA . PHE A 1 114 ? 7.333 -2.495 -11.117 1.00 96.81 114 PHE A CA 1
ATOM 862 C C . PHE A 1 114 ? 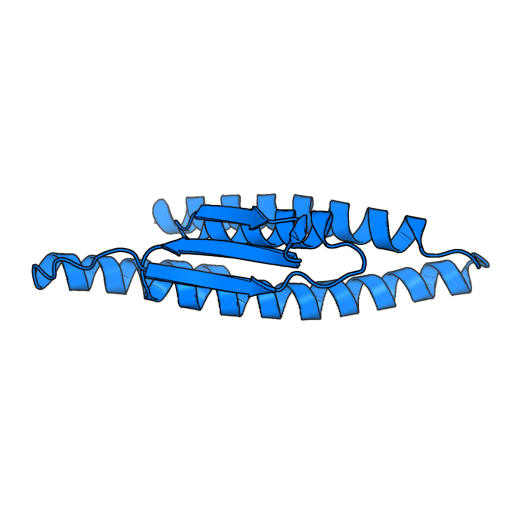6.398 -2.250 -9.933 1.00 96.81 114 PHE A C 1
ATOM 864 O O . PHE A 1 114 ? 6.519 -2.943 -8.928 1.00 96.81 114 PHE A O 1
ATOM 871 N N . TRP A 1 115 ? 5.456 -1.306 -10.048 1.00 97.75 115 TRP A N 1
ATOM 872 C CA . TRP A 1 115 ? 4.545 -0.984 -8.948 1.00 97.75 115 TRP A CA 1
ATOM 873 C C . TRP A 1 115 ? 3.655 -2.164 -8.569 1.00 97.75 115 TRP A C 1
ATOM 875 O O . TRP A 1 115 ? 3.487 -2.431 -7.382 1.00 97.75 115 TRP A O 1
ATOM 885 N N . MET A 1 116 ? 3.158 -2.914 -9.556 1.00 97.56 116 MET A N 1
ATOM 886 C CA . MET A 1 116 ? 2.373 -4.121 -9.291 1.00 97.56 116 MET A CA 1
ATOM 887 C C . MET A 1 116 ? 3.192 -5.175 -8.529 1.00 97.56 116 MET A C 1
ATOM 889 O O . MET A 1 116 ? 2.758 -5.679 -7.494 1.00 97.56 116 MET A O 1
ATOM 893 N N . GLY A 1 117 ? 4.416 -5.464 -8.986 1.00 97.75 117 GLY A N 1
ATOM 894 C CA . GLY A 1 117 ? 5.302 -6.420 -8.316 1.00 97.75 117 GLY A CA 1
ATOM 895 C C . GLY A 1 117 ? 5.773 -5.947 -6.935 1.00 97.75 117 GLY A C 1
ATOM 896 O O . GLY A 1 117 ? 5.923 -6.759 -6.020 1.00 97.75 117 GLY A O 1
ATOM 897 N N . TYR A 1 118 ? 5.981 -4.640 -6.763 1.00 97.88 118 TYR A N 1
ATOM 898 C CA . TYR A 1 118 ? 6.331 -4.022 -5.485 1.00 97.88 118 TYR A CA 1
ATOM 899 C C . TYR A 1 118 ? 5.199 -4.184 -4.465 1.00 97.88 118 TYR A C 1
ATOM 901 O O . TYR A 1 118 ? 5.453 -4.665 -3.360 1.00 97.88 118 TYR A O 1
ATOM 909 N N . ALA A 1 119 ? 3.960 -3.874 -4.862 1.00 97.31 119 ALA A N 1
ATOM 910 C CA . ALA A 1 119 ? 2.774 -4.030 -4.025 1.00 97.31 119 ALA A CA 1
ATOM 911 C C . ALA A 1 119 ? 2.577 -5.488 -3.582 1.00 97.31 119 ALA A C 1
ATOM 913 O O . ALA A 1 119 ? 2.477 -5.754 -2.387 1.00 97.31 119 ALA A O 1
ATOM 914 N N . GLN A 1 120 ? 2.632 -6.447 -4.513 1.00 96.81 120 GLN A N 1
ATOM 915 C CA . GLN A 1 120 ? 2.479 -7.873 -4.194 1.00 96.81 120 GLN A CA 1
ATOM 916 C C . GLN A 1 120 ? 3.566 -8.385 -3.236 1.00 96.81 120 GLN A C 1
ATOM 918 O O . GLN A 1 120 ? 3.273 -9.051 -2.241 1.00 96.81 120 GLN A O 1
ATOM 923 N N . ARG A 1 121 ? 4.839 -8.060 -3.509 1.00 97.25 121 ARG A N 1
ATOM 924 C CA . ARG A 1 121 ? 5.965 -8.535 -2.692 1.00 97.25 121 ARG A CA 1
ATOM 925 C C . ARG A 1 121 ? 5.942 -7.940 -1.289 1.00 97.25 121 ARG A C 1
ATOM 927 O O . ARG A 1 121 ? 6.241 -8.647 -0.327 1.00 97.25 121 ARG A O 1
ATOM 934 N N . LEU A 1 122 ? 5.640 -6.649 -1.167 1.00 96.62 122 LEU A N 1
ATOM 935 C CA . LEU A 1 122 ? 5.531 -6.022 0.143 1.00 96.62 122 LEU A CA 1
ATOM 936 C C . LEU A 1 122 ? 4.297 -6.483 0.894 1.00 96.62 122 LEU A C 1
ATOM 938 O O . LEU A 1 122 ? 4.428 -6.763 2.078 1.00 96.62 122 LEU A O 1
ATOM 942 N N . GLY A 1 123 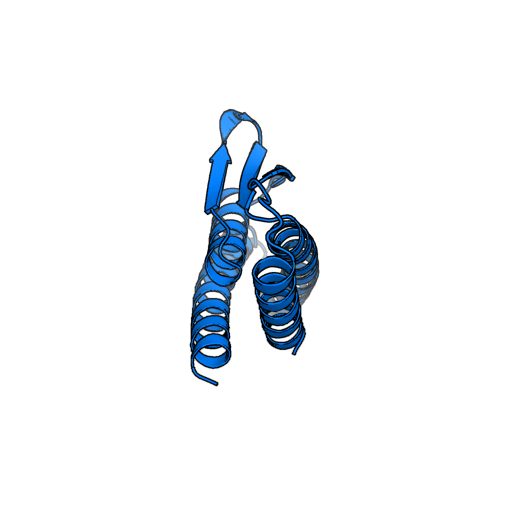? 3.159 -6.651 0.221 1.00 94.25 123 GLY A N 1
ATOM 943 C CA . GLY A 1 123 ? 1.955 -7.170 0.859 1.00 94.25 123 GLY A CA 1
ATOM 944 C C . GLY A 1 123 ? 2.199 -8.520 1.525 1.00 94.25 123 GLY A C 1
ATOM 945 O O . GLY A 1 123 ? 1.896 -8.683 2.704 1.00 94.25 123 GLY A O 1
ATOM 946 N N . ARG A 1 124 ? 2.885 -9.446 0.836 1.00 95.69 124 ARG A N 1
ATOM 947 C CA . ARG A 1 124 ? 3.274 -10.727 1.448 1.00 95.69 124 ARG A CA 1
ATOM 948 C C . ARG A 1 124 ? 4.182 -10.541 2.667 1.00 95.69 124 ARG A C 1
ATOM 950 O O . ARG A 1 124 ? 3.923 -11.120 3.714 1.00 95.69 124 ARG A O 1
ATOM 957 N N . ARG A 1 125 ? 5.221 -9.705 2.557 1.00 95.94 125 ARG A N 1
ATOM 958 C CA . ARG A 1 125 ? 6.163 -9.456 3.666 1.00 95.94 125 ARG A CA 1
ATOM 959 C C . ARG A 1 125 ? 5.507 -8.788 4.874 1.00 95.94 125 ARG A C 1
ATOM 961 O O . ARG A 1 125 ? 5.940 -9.041 5.996 1.00 95.94 125 ARG A O 1
ATOM 968 N N . LEU A 1 126 ? 4.536 -7.906 4.644 1.00 95.19 126 LEU A N 1
ATOM 969 C CA . LEU A 1 126 ? 3.774 -7.232 5.691 1.00 95.19 126 LEU A CA 1
ATOM 970 C C . LEU A 1 126 ? 2.869 -8.229 6.415 1.00 95.19 126 LEU A C 1
ATOM 972 O O . LEU A 1 126 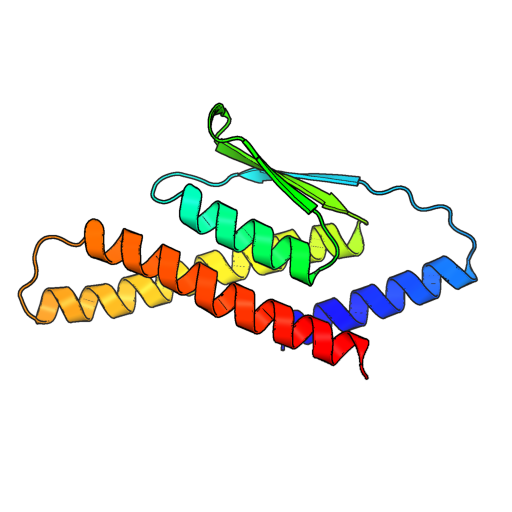? 2.906 -8.262 7.642 1.00 95.19 126 LEU A O 1
ATOM 976 N N . ALA A 1 127 ? 2.163 -9.091 5.675 1.00 91.81 127 ALA A N 1
ATOM 977 C CA . ALA A 1 127 ? 1.361 -10.173 6.246 1.00 91.81 127 ALA A CA 1
ATOM 978 C C . ALA A 1 127 ? 2.219 -11.119 7.106 1.00 91.81 127 ALA A C 1
ATOM 980 O O . ALA A 1 127 ? 1.942 -11.285 8.290 1.00 91.81 127 ALA A O 1
ATOM 981 N N . ASP A 1 128 ? 3.343 -11.611 6.570 1.00 92.81 128 ASP A N 1
ATOM 982 C CA . ASP A 1 128 ? 4.280 -12.466 7.319 1.00 92.81 128 ASP A CA 1
ATOM 983 C C . ASP A 1 128 ? 4.855 -11.756 8.567 1.00 92.81 128 ASP A C 1
ATOM 985 O O . ASP A 1 128 ? 5.289 -12.384 9.533 1.00 92.81 128 ASP A O 1
ATOM 989 N N . GLY A 1 129 ? 4.986 -10.427 8.524 1.00 90.75 129 GLY A N 1
ATOM 990 C CA . GLY A 1 129 ? 5.444 -9.616 9.654 1.00 90.75 129 GLY A CA 1
ATOM 991 C C . GLY A 1 129 ? 4.382 -9.486 10.744 1.00 90.75 129 GLY A C 1
ATOM 992 O O . GLY A 1 129 ? 4.706 -9.642 11.919 1.00 90.75 129 GLY A O 1
ATOM 993 N N . ALA A 1 130 ? 3.135 -9.237 10.346 1.00 88.50 130 ALA A N 1
ATOM 994 C CA . ALA A 1 130 ? 1.993 -9.142 11.247 1.00 88.50 130 ALA A CA 1
ATOM 995 C C . ALA A 1 130 ? 1.728 -10.480 11.952 1.00 88.50 130 ALA A C 1
ATOM 997 O O . ALA A 1 130 ? 1.643 -10.505 13.176 1.00 88.50 130 ALA A O 1
ATOM 998 N N . GLU A 1 131 ? 1.718 -11.593 11.207 1.00 87.94 131 GLU A N 1
ATOM 999 C CA . GLU A 1 131 ? 1.554 -12.946 11.762 1.00 87.94 131 GLU A CA 1
ATOM 1000 C C . GLU A 1 131 ? 2.602 -13.250 12.845 1.00 87.94 131 GLU A C 1
ATOM 1002 O O . GLU A 1 131 ? 2.270 -13.728 13.930 1.00 87.94 131 GLU A O 1
ATOM 1007 N N . ARG A 1 132 ? 3.873 -12.905 12.591 1.00 86.12 132 ARG A N 1
ATOM 1008 C CA . ARG A 1 132 ? 4.959 -13.083 13.570 1.00 86.12 132 ARG A CA 1
ATOM 1009 C C . ARG A 1 132 ? 4.799 -12.217 14.813 1.00 86.12 132 ARG A C 1
ATOM 1011 O O . ARG A 1 132 ? 5.121 -12.684 15.896 1.00 86.12 132 ARG A O 1
ATOM 1018 N N . ALA A 1 133 ? 4.328 -10.982 14.662 1.00 80.88 133 ALA A N 1
ATOM 1019 C CA . ALA A 1 133 ? 4.106 -10.085 15.792 1.00 80.88 133 ALA A CA 1
ATOM 1020 C C . ALA A 1 133 ? 2.942 -10.550 16.681 1.00 80.88 133 ALA A C 1
ATOM 1022 O O . ALA A 1 133 ? 2.977 -10.317 17.880 1.00 80.88 133 ALA A O 1
ATOM 1023 N N . THR A 1 134 ? 1.936 -11.217 16.108 1.00 78.56 134 THR A N 1
ATOM 1024 C CA . THR A 1 134 ? 0.807 -11.778 16.869 1.00 78.56 134 THR A CA 1
ATOM 1025 C C . THR A 1 134 ? 1.096 -13.135 17.512 1.00 78.56 134 THR A C 1
ATOM 1027 O O . THR A 1 134 ? 0.358 -13.550 18.398 1.00 78.56 134 THR A O 1
ATOM 1030 N N . ALA A 1 135 ? 2.127 -13.847 17.048 1.00 72.69 135 ALA A N 1
ATOM 1031 C CA . ALA A 1 135 ? 2.509 -15.164 17.561 1.00 72.69 135 ALA A CA 1
ATOM 1032 C C . ALA A 1 135 ? 3.556 -15.114 18.693 1.00 72.69 135 ALA A C 1
ATOM 1034 O O . ALA A 1 135 ? 3.855 -16.159 19.273 1.00 72.69 135 ALA A O 1
ATOM 1035 N N . ALA A 1 136 ? 4.138 -13.941 18.959 1.00 52.97 136 ALA A N 1
ATOM 1036 C CA . ALA A 1 136 ? 5.152 -13.695 19.987 1.00 52.97 136 ALA A CA 1
ATOM 1037 C C . ALA A 1 136 ? 4.527 -13.092 21.251 1.00 52.97 136 ALA A C 1
ATOM 1039 O O . ALA A 1 136 ? 5.037 -13.414 22.347 1.00 52.97 136 ALA A O 1
#

Radius of gyration: 16.95 Å; chains: 1; bounding box: 37×25×56 Å

pLDDT: mean 88.19, std 11.58, range [52.97, 98.19]

InterPro domains:
  IPR055592 Domain of unknown function DUF7168 [PF23771] (38-132)

Organism: NCBI:txid2706086

Foldseek 3Di:
DLLLVLLLVVVVVVVVCVVVVDPFDKDKDKDAQDDDQSVLLQLLLQLLLVLLVWHWDDDPVVRIIMIIGTPSSVVSSVVVSVVLVVVLVVVLVVVVVVVVVVVDDDCPVVNNVSSNVSSVVVSVVSNVSSVVSVVD

Secondary structure (DSSP, 8-state):
-HHHHHHHHHHHHHHHHHHHT--PPPEEEEEE-PSSSHHHHHHHHHHHHHHTT-EEEEETTTTEEEEEE-HHHHHHHHHHHHHHHHHHHHHHHHHHHHHHHTT----HHHHHHHHHHHHHHHHHHHHHHHHHHHH-